Protein AF-A0A399YVA1-F1 (afdb_monomer_lite)

pLDDT: mean 94.0, std 5.39, range [55.28, 98.31]

Radius of gyration: 17.93 Å; chains: 1; bounding box: 44×29×50 Å

Secondary structure (DSSP, 8-state):
-B--GGG-TTT-GGGHHHHHHHHHHHHHHHHHHTEEEEEEEEETTTTEEEEEEEESSHHHHHHHHH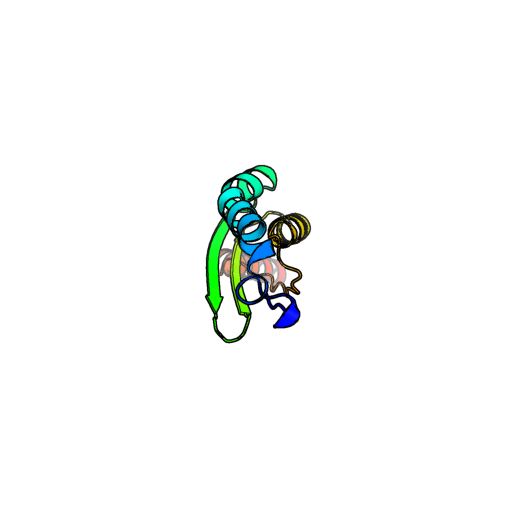TSSS--B--------HHHHHHHHHHHHHHHT-

Foldseek 3Di:
DAADPVQDCVVVVVCVVVQVVLVVCLVVLCVVLVKDWPDWADDPPRRDIDTDIDHPDPVSVVVSVVSRSTPDDDDDDDDDDVVVVVVVVVVVVVVVVD

Sequence (98 aa):
MTHAADDCPAYHTERMSEVVASLANLEKVGKELNVKAHALLWGAPDHVAFAVLEADDLGAIGRYLTSIAITQDFEVTPVQHVSEVIELSKALAARANK

Structure (mmCIF, N/CA/C/O backbone):
data_AF-A0A399YVA1-F1
#
_entry.id   AF-A0A399YVA1-F1
#
loop_
_atom_site.group_PDB
_atom_site.id
_atom_site.type_symbol
_atom_site.label_atom_id
_atom_site.label_alt_id
_atom_site.label_comp_id
_atom_site.label_asym_id
_atom_site.label_entity_id
_atom_site.label_seq_id
_atom_site.pdbx_PDB_ins_code
_atom_site.Cartn_x
_atom_site.Cartn_y
_atom_site.Cartn_z
_atom_site.occupancy
_atom_site.B_iso_or_equiv
_atom_site.auth_seq_id
_atom_site.auth_comp_id
_atom_site.auth_asym_id
_atom_site.auth_atom_id
_atom_site.pdbx_PDB_model_num
ATOM 1 N N . MET A 1 1 ? -1.195 -7.201 -2.805 1.00 95.25 1 MET A N 1
ATOM 2 C CA . MET A 1 1 ? -0.999 -6.630 -4.155 1.00 95.25 1 MET A CA 1
ATOM 3 C C . MET A 1 1 ? -0.271 -7.665 -4.990 1.00 95.25 1 MET A C 1
ATOM 5 O O . MET A 1 1 ? 0.649 -8.283 -4.467 1.00 95.25 1 MET A O 1
ATOM 9 N N . THR A 1 2 ? -0.674 -7.884 -6.233 1.00 96.38 2 THR A N 1
ATOM 10 C CA . THR A 1 2 ? -0.071 -8.872 -7.141 1.00 96.38 2 THR A CA 1
ATOM 11 C C . THR A 1 2 ? 0.006 -8.302 -8.548 1.00 96.38 2 THR A C 1
ATOM 13 O O . THR A 1 2 ? -0.882 -7.557 -8.947 1.00 96.38 2 THR A O 1
ATOM 16 N N . HIS A 1 3 ? 1.031 -8.663 -9.314 1.00 94.62 3 HIS A N 1
ATOM 17 C CA . HIS A 1 3 ? 1.108 -8.343 -10.744 1.00 94.62 3 HIS A CA 1
ATOM 18 C C . HIS A 1 3 ? 1.483 -9.589 -11.547 1.00 94.62 3 HIS A C 1
ATOM 20 O O . HIS A 1 3 ? 2.073 -10.523 -11.003 1.00 94.62 3 HIS A O 1
ATOM 26 N N . ALA A 1 4 ? 1.134 -9.617 -12.833 1.00 94.19 4 ALA A N 1
ATOM 27 C CA . ALA A 1 4 ? 1.567 -10.687 -13.723 1.00 94.19 4 ALA A CA 1
ATOM 28 C C . ALA A 1 4 ? 3.075 -10.586 -14.001 1.00 94.19 4 ALA A C 1
ATOM 30 O O . ALA A 1 4 ? 3.660 -9.503 -13.938 1.00 94.19 4 ALA A O 1
ATOM 31 N N . ALA A 1 5 ? 3.710 -11.703 -14.365 1.00 90.81 5 ALA A N 1
ATOM 32 C CA . ALA A 1 5 ? 5.120 -11.701 -14.758 1.00 90.81 5 ALA A CA 1
ATOM 33 C C . ALA A 1 5 ? 5.386 -10.755 -15.947 1.00 90.81 5 ALA A C 1
ATOM 35 O O . ALA A 1 5 ? 6.366 -10.014 -15.923 1.00 90.81 5 ALA A O 1
ATOM 36 N N . ASP A 1 6 ? 4.469 -10.708 -16.918 1.00 91.50 6 ASP A N 1
ATOM 37 C CA . ASP A 1 6 ? 4.528 -9.818 -18.090 1.00 91.50 6 ASP A CA 1
ATOM 38 C C . ASP A 1 6 ? 4.359 -8.327 -17.731 1.00 91.50 6 ASP A C 1
ATOM 40 O O . ASP A 1 6 ? 4.680 -7.447 -18.521 1.00 91.50 6 ASP A O 1
ATOM 44 N N . ASP A 1 7 ? 3.881 -8.011 -16.526 1.00 89.31 7 ASP A N 1
ATOM 45 C CA . ASP A 1 7 ? 3.817 -6.639 -16.015 1.00 89.31 7 ASP A CA 1
ATOM 46 C C . ASP A 1 7 ? 5.024 -6.296 -15.128 1.00 89.31 7 ASP A C 1
ATOM 48 O O . ASP A 1 7 ? 5.126 -5.184 -14.602 1.00 89.31 7 ASP A O 1
ATOM 52 N N . CYS A 1 8 ? 5.953 -7.239 -14.930 1.00 90.75 8 CYS A N 1
ATOM 53 C CA . CYS A 1 8 ? 7.053 -7.063 -13.999 1.00 90.75 8 CYS A CA 1
ATOM 54 C C . CYS A 1 8 ? 8.108 -6.097 -14.548 1.00 90.75 8 CYS A C 1
ATOM 56 O O . CYS A 1 8 ? 8.757 -6.391 -15.557 1.00 90.75 8 CYS A O 1
ATOM 58 N N . PRO A 1 9 ? 8.407 -4.990 -13.848 1.00 88.12 9 PRO A N 1
ATOM 59 C CA . PRO A 1 9 ? 9.424 -4.045 -14.304 1.00 88.12 9 PRO A CA 1
ATOM 60 C C . PRO A 1 9 ? 10.833 -4.643 -14.312 1.00 88.12 9 PRO A C 1
ATOM 62 O O . PRO A 1 9 ? 11.694 -4.166 -15.046 1.00 88.12 9 PRO A O 1
ATOM 65 N N . ALA A 1 10 ? 11.085 -5.703 -13.536 1.00 88.00 10 ALA A N 1
ATOM 66 C CA . ALA A 1 10 ? 12.358 -6.418 -13.580 1.00 88.00 10 ALA A CA 1
ATOM 67 C C . ALA A 1 10 ? 12.589 -7.132 -14.924 1.00 88.00 10 ALA A C 1
ATOM 69 O O . ALA A 1 10 ? 13.738 -7.328 -15.313 1.00 88.00 10 ALA A O 1
ATOM 70 N N . TYR A 1 11 ? 11.516 -7.499 -15.632 1.00 90.81 11 TYR A N 1
ATOM 71 C CA . TYR A 1 11 ? 11.573 -8.096 -16.971 1.00 90.81 11 TYR A CA 1
ATOM 72 C C . TYR A 1 11 ? 11.382 -7.047 -18.076 1.00 90.81 11 TYR A C 1
ATOM 74 O O . TYR A 1 11 ? 11.937 -7.194 -19.161 1.00 90.81 11 TYR A O 1
ATOM 82 N N . HIS A 1 12 ? 10.702 -5.945 -17.756 1.00 88.94 12 HIS A N 1
ATOM 83 C CA . HIS A 1 12 ? 10.481 -4.781 -18.616 1.00 88.94 12 HIS A CA 1
ATOM 84 C C . HIS A 1 12 ? 11.333 -3.589 -18.175 1.00 88.94 12 HIS A C 1
ATOM 86 O O . HIS A 1 12 ? 10.830 -2.571 -17.693 1.00 88.94 12 HIS A O 1
ATOM 92 N N . THR A 1 13 ? 12.655 -3.729 -18.299 1.00 89.19 13 THR A N 1
ATOM 93 C CA . THR A 1 13 ? 13.629 -2.746 -17.788 1.00 89.19 13 THR A CA 1
ATOM 94 C C . THR A 1 13 ? 13.454 -1.334 -18.356 1.00 89.19 13 THR A C 1
ATOM 96 O O . THR A 1 13 ? 13.796 -0.358 -17.690 1.00 89.19 13 THR A O 1
ATOM 99 N N . GLU A 1 14 ? 12.859 -1.200 -19.540 1.00 92.44 14 GLU A N 1
ATOM 100 C CA . GLU A 1 14 ? 12.472 0.070 -20.152 1.00 92.44 14 GLU A CA 1
ATOM 101 C C . GLU A 1 14 ? 11.452 0.859 -19.313 1.00 92.44 14 GLU A C 1
ATOM 103 O O . GLU A 1 14 ? 11.425 2.086 -19.382 1.00 92.44 14 GLU A O 1
ATOM 108 N N . ARG A 1 15 ? 10.665 0.172 -18.472 1.00 88.56 15 ARG A N 1
ATOM 109 C CA . ARG A 1 15 ? 9.683 0.754 -17.540 1.00 88.56 15 ARG A CA 1
ATOM 110 C C . ARG A 1 15 ? 10.253 0.995 -16.142 1.00 88.56 15 ARG A C 1
ATOM 112 O O . ARG A 1 15 ? 9.604 1.618 -15.305 1.00 88.56 15 ARG A O 1
ATOM 119 N N . MET A 1 16 ? 11.468 0.519 -15.861 1.00 91.06 16 MET A N 1
ATOM 120 C CA . MET A 1 16 ? 12.045 0.570 -14.514 1.00 91.06 16 MET A CA 1
ATOM 121 C C . MET A 1 16 ? 12.218 2.006 -14.009 1.00 91.06 16 MET A C 1
ATOM 123 O O . MET A 1 16 ? 11.991 2.273 -12.832 1.00 91.06 16 MET A O 1
ATOM 127 N N . SER A 1 17 ? 12.588 2.945 -14.885 1.00 93.00 17 SER A N 1
ATOM 128 C CA . SER A 1 17 ? 12.748 4.358 -14.516 1.00 93.00 17 SER A CA 1
ATOM 129 C C . SER A 1 17 ? 11.434 4.984 -14.042 1.00 93.00 17 SER A C 1
ATOM 131 O O . SER A 1 17 ? 11.424 5.708 -13.046 1.00 93.00 17 SER A O 1
ATOM 133 N N . GLU A 1 18 ? 10.326 4.660 -14.706 1.00 94.62 18 GLU A N 1
ATOM 134 C CA . GLU A 1 18 ? 8.980 5.100 -14.339 1.00 94.62 18 GLU A CA 1
ATOM 135 C C . GLU A 1 18 ? 8.550 4.501 -12.996 1.00 94.62 18 GLU A C 1
ATOM 137 O O . GLU A 1 18 ? 8.099 5.223 -12.104 1.00 94.62 18 GLU A O 1
ATOM 142 N N . VAL A 1 19 ? 8.768 3.196 -12.805 1.00 94.19 1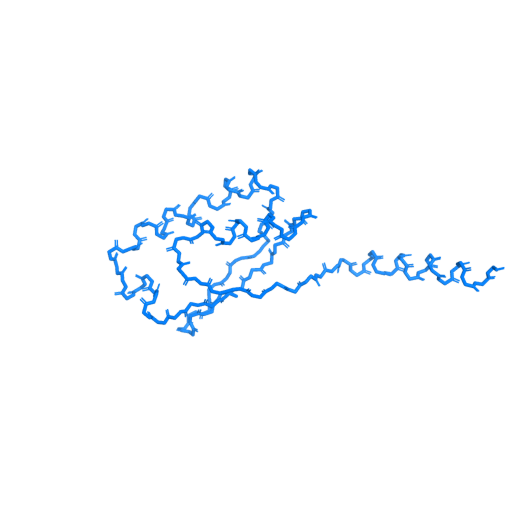9 VAL A N 1
ATOM 143 C CA . VAL A 1 19 ? 8.453 2.516 -11.543 1.00 94.19 19 VAL A CA 1
ATOM 144 C C . VAL A 1 19 ? 9.246 3.112 -10.389 1.00 94.19 19 VAL A C 1
ATOM 146 O O . VAL A 1 19 ? 8.649 3.502 -9.388 1.00 94.19 19 VAL A O 1
ATOM 149 N N . VAL A 1 20 ? 10.564 3.262 -10.530 1.00 95.06 20 VAL A N 1
ATOM 150 C CA . VAL A 1 20 ? 11.412 3.865 -9.491 1.00 95.06 20 VAL A CA 1
ATOM 151 C C . VAL A 1 20 ? 10.953 5.286 -9.163 1.00 95.06 20 VAL A C 1
ATOM 153 O O . VAL A 1 20 ? 10.853 5.631 -7.986 1.00 95.06 20 VAL A O 1
ATOM 156 N N . ALA A 1 21 ? 10.619 6.094 -10.173 1.00 97.00 21 ALA A N 1
ATOM 157 C CA . ALA A 1 21 ? 10.103 7.442 -9.958 1.00 97.00 21 ALA A CA 1
ATOM 158 C C . ALA A 1 21 ? 8.765 7.436 -9.198 1.00 97.00 21 ALA A C 1
ATOM 160 O O . ALA A 1 21 ? 8.595 8.216 -8.259 1.00 97.00 21 ALA A O 1
ATOM 161 N N . SER A 1 22 ? 7.842 6.533 -9.550 1.00 96.88 22 SER A N 1
ATOM 162 C CA . SER A 1 22 ? 6.558 6.397 -8.851 1.00 96.88 22 SER A CA 1
ATOM 163 C C . SER A 1 22 ? 6.743 6.003 -7.382 1.00 96.88 22 SER A C 1
ATOM 165 O O . SER A 1 22 ? 6.159 6.633 -6.502 1.00 96.88 22 SER A O 1
ATOM 167 N N . LEU A 1 23 ? 7.637 5.047 -7.100 1.00 95.44 23 LEU A N 1
ATOM 168 C CA . LEU A 1 23 ? 7.946 4.590 -5.744 1.00 95.44 23 LEU A CA 1
ATOM 169 C C . LEU A 1 23 ? 8.594 5.696 -4.905 1.00 95.44 23 LEU A C 1
ATOM 171 O O . LEU A 1 23 ? 8.206 5.905 -3.758 1.00 95.44 23 LEU A O 1
ATOM 175 N N . ALA A 1 24 ? 9.532 6.450 -5.486 1.00 96.88 24 ALA A N 1
ATOM 176 C CA . ALA A 1 24 ? 10.168 7.588 -4.821 1.00 96.88 24 ALA A CA 1
ATOM 177 C C . ALA A 1 24 ? 9.171 8.713 -4.486 1.00 96.88 24 ALA A C 1
ATOM 179 O O . ALA A 1 24 ? 9.390 9.479 -3.550 1.00 96.88 24 ALA A O 1
ATOM 180 N N . ASN A 1 25 ? 8.065 8.809 -5.229 1.00 97.38 25 ASN A N 1
ATOM 181 C CA . ASN A 1 25 ? 7.037 9.824 -5.025 1.00 97.38 25 ASN A CA 1
ATOM 182 C C . ASN A 1 25 ? 5.940 9.401 -4.026 1.00 97.38 25 ASN A C 1
ATOM 184 O O . ASN A 1 25 ? 5.122 10.237 -3.637 1.00 97.38 25 ASN A O 1
ATOM 188 N N . LEU A 1 26 ? 5.913 8.140 -3.578 1.00 97.25 26 LEU A N 1
ATOM 189 C CA . LEU A 1 26 ? 4.829 7.612 -2.742 1.00 97.25 26 LEU A CA 1
ATOM 190 C C . LEU A 1 26 ? 4.641 8.371 -1.425 1.00 97.25 26 LEU A C 1
ATOM 192 O O . LEU A 1 26 ? 3.508 8.540 -0.987 1.00 97.25 26 LEU A O 1
ATOM 196 N N . GLU A 1 27 ? 5.706 8.873 -0.794 1.00 97.50 27 GLU A N 1
ATOM 197 C CA . GLU A 1 27 ? 5.563 9.673 0.433 1.00 97.50 27 GLU A CA 1
ATOM 198 C C . GLU A 1 27 ? 4.781 10.969 0.169 1.00 97.50 27 GLU A C 1
ATOM 200 O O . GLU A 1 27 ? 3.912 11.358 0.951 1.00 97.50 27 GLU A O 1
ATOM 205 N N . LYS A 1 28 ? 5.063 11.633 -0.957 1.00 98.25 28 LYS A N 1
ATOM 206 C CA . LYS A 1 28 ? 4.365 12.853 -1.364 1.00 98.25 28 LYS A CA 1
ATOM 207 C C . LYS A 1 28 ? 2.901 12.557 -1.690 1.00 98.25 28 LYS A C 1
ATOM 209 O O . LYS A 1 28 ? 2.027 13.245 -1.174 1.00 98.25 28 LYS A O 1
ATOM 214 N N . VAL A 1 29 ? 2.642 11.515 -2.484 1.00 98.19 29 VAL A N 1
ATOM 215 C CA . VAL A 1 29 ? 1.274 11.082 -2.822 1.00 98.19 29 VAL A CA 1
ATOM 216 C C . VAL A 1 29 ? 0.490 10.728 -1.559 1.00 98.19 29 VAL A C 1
ATOM 218 O O . VAL A 1 29 ? -0.662 11.124 -1.417 1.00 98.19 29 VAL A O 1
ATOM 221 N N . GLY A 1 30 ? 1.126 10.040 -0.606 1.00 98.12 30 GLY A N 1
ATOM 222 C CA . GLY A 1 30 ? 0.532 9.730 0.691 1.00 98.12 30 GLY A CA 1
ATOM 223 C C . GLY A 1 30 ? 0.084 10.985 1.437 1.00 98.12 30 GLY A C 1
ATOM 224 O O . GLY A 1 30 ? -1.061 11.064 1.870 1.00 98.12 30 GLY A O 1
ATOM 225 N N . LYS A 1 31 ? 0.930 12.021 1.502 1.00 97.94 31 LYS A N 1
ATOM 226 C CA . LYS A 1 31 ? 0.563 13.310 2.121 1.00 97.94 31 LYS A CA 1
ATOM 227 C C . LYS A 1 31 ? -0.614 13.991 1.417 1.00 97.94 31 LYS A 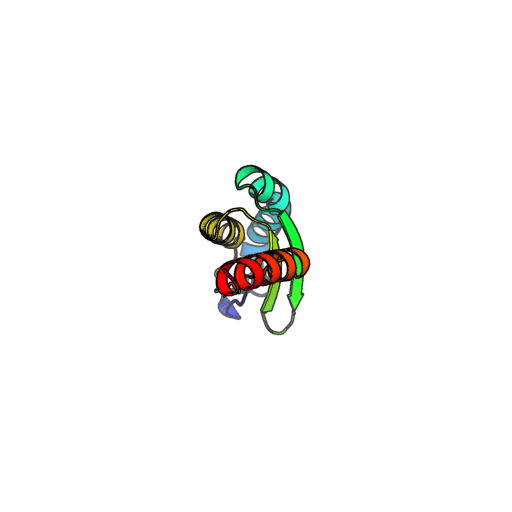C 1
ATOM 229 O O . LYS A 1 31 ? -1.489 14.518 2.092 1.00 97.94 31 LYS A O 1
ATOM 234 N N . GLU A 1 32 ? -0.644 13.981 0.086 1.00 97.94 32 GLU A N 1
ATOM 235 C CA . GLU A 1 32 ? -1.722 14.601 -0.701 1.00 97.94 32 GLU A CA 1
ATOM 236 C C . GLU A 1 32 ? -3.065 13.873 -0.546 1.00 97.94 32 GLU A C 1
ATOM 238 O O . GLU A 1 32 ? -4.117 14.508 -0.571 1.00 97.94 32 GLU A O 1
ATOM 243 N N . LEU A 1 33 ? -3.031 12.550 -0.368 1.00 97.88 33 LEU A N 1
ATOM 244 C CA . LEU A 1 33 ? -4.218 11.702 -0.233 1.00 97.88 33 LEU A CA 1
ATOM 245 C C . LEU A 1 33 ? -4.608 11.400 1.221 1.00 97.88 33 LEU A C 1
ATOM 247 O O . LEU A 1 33 ? -5.562 10.659 1.436 1.00 97.88 33 LEU A O 1
ATOM 251 N N . ASN A 1 34 ? -3.880 11.934 2.205 1.00 97.81 34 ASN A N 1
ATOM 252 C CA . ASN A 1 34 ? -3.988 11.551 3.616 1.00 97.81 34 ASN A CA 1
ATOM 253 C C . ASN A 1 34 ? -3.861 10.027 3.849 1.00 97.81 34 ASN A C 1
ATOM 255 O O . ASN A 1 34 ? -4.611 9.424 4.613 1.00 97.81 34 ASN A O 1
ATOM 259 N N . VAL A 1 35 ? -2.904 9.398 3.159 1.00 98.31 35 VAL A N 1
ATOM 260 C CA . VAL A 1 35 ? -2.549 7.981 3.301 1.00 98.31 35 VAL A CA 1
ATOM 261 C C . VAL A 1 35 ? -1.160 7.865 3.917 1.00 98.31 35 VAL A C 1
ATOM 263 O O . VAL A 1 35 ? -0.176 8.386 3.387 1.00 98.31 35 VAL A O 1
ATOM 266 N N . LYS A 1 36 ? -1.055 7.115 5.010 1.00 97.88 36 LYS A N 1
ATOM 267 C CA . LYS A 1 36 ? 0.214 6.760 5.643 1.00 97.88 36 LYS A CA 1
ATOM 268 C C . LYS A 1 36 ? 0.535 5.295 5.378 1.00 97.88 36 LYS A C 1
ATOM 270 O O . LYS A 1 36 ? -0.196 4.403 5.801 1.00 97.88 36 LYS A O 1
ATOM 275 N N . ALA A 1 37 ? 1.667 5.040 4.728 1.00 97.25 37 ALA A N 1
ATOM 276 C CA . ALA A 1 37 ? 2.219 3.696 4.624 1.00 97.25 37 ALA A CA 1
ATOM 277 C C . ALA A 1 37 ? 3.074 3.384 5.858 1.00 97.25 37 ALA A C 1
ATOM 279 O O . ALA A 1 37 ? 4.100 4.021 6.090 1.00 97.25 37 ALA A O 1
ATOM 280 N N . HIS A 1 38 ? 2.653 2.400 6.649 1.00 96.75 38 HIS A N 1
ATOM 281 C CA . HIS A 1 38 ? 3.431 1.874 7.776 1.00 96.75 38 HIS A CA 1
ATOM 282 C C . HIS A 1 38 ? 4.440 0.825 7.322 1.00 96.75 38 HIS A C 1
ATOM 284 O O . HIS A 1 38 ? 5.533 0.726 7.872 1.00 96.75 38 HIS A O 1
ATOM 290 N N . ALA A 1 39 ? 4.070 0.047 6.307 1.00 96.38 39 ALA A N 1
ATOM 291 C CA . ALA A 1 39 ? 4.939 -0.920 5.662 1.00 96.38 39 ALA A CA 1
ATOM 292 C C . ALA A 1 39 ? 4.558 -1.050 4.189 1.00 96.38 39 ALA A C 1
ATOM 294 O O . ALA A 1 39 ? 3.375 -1.020 3.848 1.00 96.38 39 ALA A O 1
ATOM 295 N N . LEU A 1 40 ? 5.566 -1.237 3.343 1.00 95.75 40 LEU A N 1
ATOM 296 C CA . LEU A 1 40 ? 5.412 -1.617 1.947 1.00 95.75 40 LEU A CA 1
ATOM 297 C C . LEU A 1 40 ? 6.557 -2.572 1.597 1.00 95.75 40 LEU A C 1
ATOM 299 O O . LEU A 1 40 ? 7.726 -2.195 1.655 1.00 95.75 40 LEU A O 1
ATOM 303 N N . LEU A 1 41 ? 6.223 -3.829 1.324 1.00 95.38 41 LEU A N 1
ATOM 304 C CA . LEU A 1 41 ? 7.167 -4.941 1.246 1.00 95.38 41 LEU A CA 1
ATOM 305 C C . LEU A 1 41 ? 6.973 -5.697 -0.069 1.00 95.38 41 LEU A C 1
ATOM 307 O O . LEU A 1 41 ? 5.842 -6.011 -0.434 1.00 95.38 41 LEU A O 1
ATOM 311 N N . TRP A 1 42 ? 8.073 -6.039 -0.742 1.00 91.62 42 TRP A N 1
ATOM 312 C CA . TRP A 1 42 ? 8.066 -6.869 -1.951 1.00 91.62 42 TRP A CA 1
ATOM 313 C C . TRP A 1 42 ? 8.399 -8.322 -1.618 1.00 91.62 42 TRP A C 1
ATOM 315 O O . TRP A 1 42 ? 9.429 -8.608 -1.010 1.00 91.62 42 TRP A O 1
ATOM 325 N N . GLY A 1 43 ? 7.542 -9.235 -2.062 1.00 92.06 43 GLY A N 1
ATOM 326 C CA . GLY A 1 43 ? 7.730 -10.681 -2.021 1.00 92.06 43 GLY A CA 1
ATOM 327 C C . GLY A 1 43 ? 8.158 -11.214 -3.385 1.00 92.06 43 GLY A C 1
ATOM 328 O O . GLY A 1 43 ? 7.378 -11.866 -4.072 1.00 92.06 43 GLY A O 1
ATOM 329 N N . ALA A 1 44 ? 9.390 -10.911 -3.798 1.00 88.94 44 ALA A N 1
ATOM 330 C CA . ALA A 1 44 ? 10.002 -11.565 -4.955 1.00 88.94 44 ALA A CA 1
ATOM 331 C C . ALA A 1 44 ? 10.469 -12.990 -4.577 1.00 88.94 44 ALA A C 1
ATOM 333 O O . ALA A 1 44 ? 10.904 -13.186 -3.439 1.00 88.94 44 ALA A O 1
ATOM 334 N N . PRO A 1 45 ? 10.432 -13.975 -5.497 1.00 90.88 45 PRO A N 1
ATOM 335 C CA . PRO A 1 45 ? 10.114 -13.863 -6.925 1.00 90.88 45 PRO A CA 1
ATOM 336 C C . PRO A 1 45 ? 8.616 -13.949 -7.268 1.00 90.88 45 PRO A C 1
ATOM 338 O O . PRO A 1 45 ? 8.268 -13.800 -8.430 1.00 90.88 45 PRO A O 1
ATOM 341 N N . ASP A 1 46 ? 7.726 -14.141 -6.293 1.00 94.19 46 ASP A N 1
ATOM 342 C CA . ASP A 1 46 ? 6.316 -14.505 -6.525 1.00 94.19 46 ASP A CA 1
ATOM 343 C C . ASP A 1 46 ? 5.417 -13.358 -7.040 1.00 94.19 46 ASP A C 1
ATOM 345 O O . ASP A 1 46 ? 4.199 -13.504 -7.109 1.00 94.19 46 ASP A O 1
ATOM 349 N N . HIS A 1 47 ? 5.988 -12.205 -7.404 1.00 93.69 47 HIS A N 1
ATOM 350 C CA . HIS A 1 47 ? 5.264 -11.018 -7.888 1.00 93.69 47 HIS A CA 1
ATOM 351 C C . HIS A 1 47 ? 4.184 -10.483 -6.923 1.00 93.69 47 HIS A C 1
ATOM 353 O O . HIS A 1 47 ? 3.245 -9.791 -7.332 1.00 93.69 47 HIS A O 1
ATOM 359 N N . VAL A 1 48 ? 4.349 -10.740 -5.622 1.00 95.75 48 VAL A N 1
ATOM 360 C CA . VAL A 1 48 ? 3.459 -10.260 -4.556 1.00 95.75 48 VAL A CA 1
ATOM 361 C C . VAL A 1 48 ? 4.077 -9.057 -3.844 1.00 95.75 48 VAL A C 1
ATOM 363 O O . VAL A 1 48 ? 5.288 -8.986 -3.646 1.00 95.75 48 VAL A O 1
ATOM 366 N N . ALA A 1 49 ? 3.242 -8.119 -3.408 1.00 95.44 49 ALA A N 1
ATOM 367 C CA . ALA A 1 49 ? 3.606 -7.076 -2.461 1.00 95.44 49 ALA A CA 1
ATOM 368 C C . ALA A 1 49 ? 2.566 -6.952 -1.338 1.00 95.44 49 ALA A C 1
ATOM 370 O O . ALA A 1 49 ? 1.364 -7.188 -1.528 1.00 95.44 49 ALA A O 1
ATOM 371 N N . PHE A 1 50 ? 3.046 -6.557 -0.162 1.00 97.06 50 PHE A N 1
ATOM 372 C CA . PHE A 1 50 ? 2.259 -6.369 1.051 1.00 97.06 50 PHE A CA 1
ATOM 373 C C . PHE A 1 50 ? 2.358 -4.920 1.502 1.00 97.06 50 PHE A C 1
ATOM 375 O O . PHE A 1 50 ? 3.448 -4.351 1.526 1.00 97.06 50 PHE A O 1
ATOM 382 N N . ALA A 1 51 ? 1.228 -4.341 1.895 1.00 97.12 51 ALA A N 1
ATOM 383 C CA . ALA A 1 51 ? 1.168 -2.983 2.402 1.00 97.12 51 ALA A CA 1
ATOM 384 C C . ALA A 1 51 ? 0.335 -2.934 3.682 1.00 97.12 51 ALA A C 1
ATOM 386 O O . ALA A 1 51 ? -0.719 -3.564 3.765 1.00 97.12 51 ALA A O 1
ATOM 387 N N . VAL A 1 52 ? 0.800 -2.161 4.661 1.00 97.38 52 VAL A N 1
ATOM 388 C CA . VAL A 1 52 ? -0.005 -1.743 5.812 1.00 97.38 52 VAL A CA 1
ATOM 389 C C . VAL A 1 52 ? -0.218 -0.248 5.667 1.00 97.38 52 VAL A C 1
ATOM 391 O O . VAL A 1 52 ? 0.731 0.528 5.790 1.00 97.38 52 VAL A O 1
ATOM 394 N N . LEU A 1 53 ? -1.453 0.135 5.360 1.00 97.19 53 LEU A N 1
ATOM 395 C CA . LEU A 1 53 ? -1.836 1.508 5.056 1.00 97.19 53 LEU A CA 1
ATOM 396 C C . LEU A 1 53 ? -2.872 1.993 6.068 1.00 97.19 53 LEU A C 1
ATOM 398 O O . LEU A 1 53 ? -3.769 1.248 6.453 1.00 97.19 53 LEU A O 1
ATOM 402 N N . GLU A 1 54 ? -2.746 3.250 6.466 1.00 96.62 54 GLU A N 1
ATOM 403 C CA . GLU A 1 54 ? -3.717 3.980 7.276 1.00 96.62 54 GLU A CA 1
ATOM 404 C C . GLU A 1 54 ? -4.255 5.142 6.440 1.00 96.62 54 GLU A C 1
ATOM 406 O O . GLU A 1 54 ? -3.474 5.881 5.836 1.00 96.62 54 GLU A O 1
ATOM 411 N N . ALA A 1 55 ? -5.579 5.259 6.360 1.00 95.81 55 ALA A N 1
ATOM 412 C CA . ALA A 1 55 ? -6.283 6.281 5.596 1.00 95.81 55 ALA A CA 1
ATOM 413 C C . ALA A 1 55 ? -7.713 6.443 6.129 1.00 95.81 55 ALA A C 1
ATOM 415 O O . ALA A 1 55 ? -8.259 5.509 6.721 1.00 95.81 55 ALA A O 1
ATOM 416 N N . ASP A 1 56 ? -8.334 7.591 5.855 1.00 91.31 56 ASP A N 1
ATOM 417 C CA . ASP A 1 56 ? -9.717 7.869 6.269 1.00 91.31 56 ASP A CA 1
ATOM 418 C C . ASP A 1 56 ? -10.755 7.078 5.453 1.00 91.31 56 ASP A C 1
ATOM 420 O O . ASP A 1 56 ? -11.843 6.774 5.946 1.00 91.31 56 ASP A O 1
ATOM 424 N N . ASP A 1 57 ? -10.436 6.738 4.199 1.00 92.44 57 ASP A N 1
ATOM 425 C CA . ASP A 1 57 ? -11.334 6.011 3.306 1.00 92.44 57 ASP A CA 1
ATOM 426 C C . ASP A 1 57 ? -10.606 5.081 2.317 1.00 92.44 57 ASP A C 1
ATOM 428 O O . ASP A 1 57 ? -9.423 5.233 2.000 1.00 92.44 57 ASP A O 1
ATOM 432 N N . LEU A 1 58 ? -11.345 4.091 1.803 1.00 93.94 58 LEU A N 1
ATOM 433 C CA . LEU A 1 58 ? -10.834 3.095 0.853 1.00 93.94 58 LEU A CA 1
ATOM 434 C C . LEU A 1 58 ? -10.475 3.692 -0.517 1.00 93.94 58 LEU A C 1
ATOM 436 O O . LEU A 1 58 ? -9.637 3.139 -1.232 1.00 93.94 58 LEU A O 1
ATOM 440 N N . GLY A 1 59 ? -11.098 4.805 -0.907 1.00 95.75 59 GLY A N 1
ATOM 441 C CA . GLY A 1 59 ? -10.827 5.473 -2.176 1.00 95.75 59 GLY A CA 1
ATOM 442 C C . GLY A 1 59 ? -9.435 6.099 -2.205 1.00 95.75 59 GLY A C 1
ATOM 443 O O . GLY A 1 59 ? -8.742 5.998 -3.221 1.00 95.75 59 GLY A O 1
ATOM 444 N N . ALA A 1 60 ? -8.998 6.687 -1.091 1.00 97.00 60 ALA A N 1
ATOM 445 C CA . ALA A 1 60 ? -7.640 7.190 -0.916 1.00 97.00 60 ALA A CA 1
ATOM 446 C C . ALA A 1 60 ? -6.599 6.066 -1.059 1.00 97.00 60 ALA A C 1
ATOM 448 O O . ALA A 1 60 ? -5.623 6.229 -1.794 1.00 97.00 60 ALA A O 1
ATOM 449 N N . ILE A 1 61 ? -6.854 4.896 -0.455 1.00 96.88 61 ILE A N 1
ATOM 450 C CA . ILE A 1 61 ? -6.006 3.699 -0.603 1.00 96.88 61 ILE A CA 1
ATOM 451 C C . ILE A 1 61 ? -5.922 3.265 -2.068 1.00 96.88 61 ILE A C 1
ATOM 453 O O . ILE A 1 61 ? -4.823 3.055 -2.580 1.00 96.88 61 ILE A O 1
ATOM 457 N N . GLY A 1 62 ? -7.062 3.172 -2.759 1.00 96.31 62 GLY A N 1
ATOM 458 C CA . GLY A 1 62 ? -7.091 2.801 -4.173 1.00 96.31 62 GLY A CA 1
ATOM 459 C C . GLY A 1 62 ? -6.238 3.739 -5.027 1.00 96.31 62 GLY A C 1
ATOM 460 O O . GLY A 1 62 ? -5.355 3.279 -5.743 1.00 96.31 62 GLY A O 1
ATOM 461 N N . ARG A 1 63 ? -6.427 5.059 -4.886 1.00 97.00 63 ARG A N 1
ATOM 462 C CA . ARG A 1 63 ? -5.644 6.073 -5.618 1.00 97.00 63 ARG A CA 1
ATOM 463 C C . ARG A 1 63 ? -4.151 5.982 -5.315 1.00 97.00 63 ARG A C 1
ATOM 465 O O . ARG A 1 63 ? -3.344 6.037 -6.241 1.00 97.00 63 ARG A O 1
ATOM 472 N N . TYR A 1 64 ? -3.794 5.806 -4.043 1.00 97.94 64 TYR A N 1
ATOM 473 C CA . TYR A 1 64 ? -2.411 5.641 -3.608 1.00 97.94 64 TYR A CA 1
ATOM 474 C C . TYR A 1 64 ? -1.753 4.430 -4.278 1.00 97.94 64 TYR A C 1
ATOM 476 O O . TYR A 1 64 ? -0.699 4.568 -4.896 1.00 97.94 64 TYR A O 1
ATOM 484 N N . LEU A 1 65 ? -2.397 3.260 -4.236 1.00 96.81 65 LEU A N 1
ATOM 485 C CA . LEU A 1 65 ? -1.863 2.034 -4.834 1.00 96.81 65 LEU A CA 1
ATOM 486 C C . LEU A 1 65 ? -1.780 2.119 -6.363 1.00 96.81 65 LEU A C 1
ATOM 488 O O . LEU A 1 65 ? -0.784 1.696 -6.944 1.00 96.81 65 LEU A O 1
ATOM 492 N N . THR A 1 66 ? -2.768 2.740 -7.015 1.00 96.38 66 THR A N 1
ATOM 493 C CA . THR A 1 66 ? -2.756 2.956 -8.474 1.00 96.38 66 THR A CA 1
ATOM 494 C C . THR A 1 66 ? -1.754 4.016 -8.938 1.00 96.38 66 THR A C 1
ATOM 496 O O . THR A 1 66 ? -1.534 4.152 -10.136 1.00 96.38 66 THR A O 1
ATOM 499 N N . SER A 1 67 ? -1.142 4.776 -8.021 1.00 96.94 67 SER A N 1
ATOM 500 C CA . SER A 1 67 ? -0.077 5.730 -8.370 1.00 96.94 67 SER A CA 1
ATOM 501 C C . SER A 1 67 ? 1.267 5.052 -8.656 1.00 96.94 67 SER A C 1
ATOM 503 O O . SER A 1 67 ? 2.153 5.668 -9.247 1.00 96.94 67 SER A O 1
ATOM 505 N N . ILE A 1 68 ? 1.421 3.787 -8.251 1.00 96.38 68 ILE A N 1
ATOM 506 C CA . ILE A 1 68 ? 2.586 2.964 -8.568 1.00 96.38 68 ILE A CA 1
ATOM 507 C C . ILE A 1 68 ? 2.479 2.556 -10.036 1.00 96.38 68 ILE A C 1
ATOM 509 O O . ILE A 1 68 ? 1.473 1.975 -10.438 1.00 96.38 68 ILE A O 1
ATOM 513 N N . ALA A 1 69 ? 3.524 2.810 -10.823 1.00 95.50 69 ALA A N 1
ATOM 514 C CA . ALA A 1 69 ? 3.534 2.589 -12.272 1.00 95.50 69 ALA A CA 1
ATOM 515 C C . ALA A 1 69 ? 3.676 1.104 -12.680 1.00 95.50 69 ALA A C 1
ATOM 517 O O . ALA A 1 69 ? 4.443 0.747 -13.573 1.00 95.50 69 ALA A O 1
ATOM 518 N N . ILE A 1 70 ? 2.945 0.219 -12.004 1.00 94.06 70 ILE A N 1
ATOM 519 C CA . ILE A 1 70 ? 2.864 -1.216 -12.271 1.00 94.06 70 ILE A CA 1
ATOM 520 C C . ILE A 1 70 ? 1.383 -1.559 -12.418 1.00 94.06 70 ILE A C 1
ATOM 522 O O . ILE A 1 70 ? 0.582 -1.232 -11.540 1.00 94.06 70 ILE A O 1
ATOM 526 N N . THR A 1 71 ? 1.026 -2.239 -13.507 1.00 93.06 71 THR A N 1
ATOM 527 C CA . THR A 1 71 ? -0.299 -2.848 -13.651 1.00 93.06 71 THR A CA 1
ATOM 528 C C . THR A 1 71 ? -0.413 -3.951 -12.606 1.00 93.06 71 THR A C 1
ATOM 530 O O . THR A 1 71 ? 0.340 -4.921 -12.644 1.00 93.06 71 THR A O 1
ATOM 533 N N . GLN A 1 72 ? -1.293 -3.780 -11.626 1.00 93.62 72 GLN A N 1
ATOM 534 C CA . GLN A 1 72 ? -1.395 -4.697 -10.499 1.00 93.62 72 GLN A CA 1
ATOM 535 C C . GLN A 1 72 ? -2.818 -4.763 -9.964 1.00 93.62 72 GLN A C 1
ATOM 537 O O . GLN A 1 72 ? -3.546 -3.769 -9.974 1.00 93.62 72 GLN A O 1
ATOM 542 N N . ASP A 1 73 ? -3.153 -5.920 -9.415 1.00 95.75 73 ASP A N 1
ATOM 543 C CA . ASP A 1 73 ? -4.359 -6.140 -8.640 1.00 95.75 73 ASP A CA 1
ATOM 544 C C . ASP A 1 73 ? -4.063 -5.980 -7.147 1.00 95.75 73 ASP A C 1
ATOM 546 O O . ASP A 1 73 ? -2.960 -6.249 -6.648 1.00 95.75 73 ASP A O 1
ATOM 550 N N . PHE A 1 74 ? -5.070 -5.561 -6.390 1.00 95.88 74 PHE A N 1
ATOM 551 C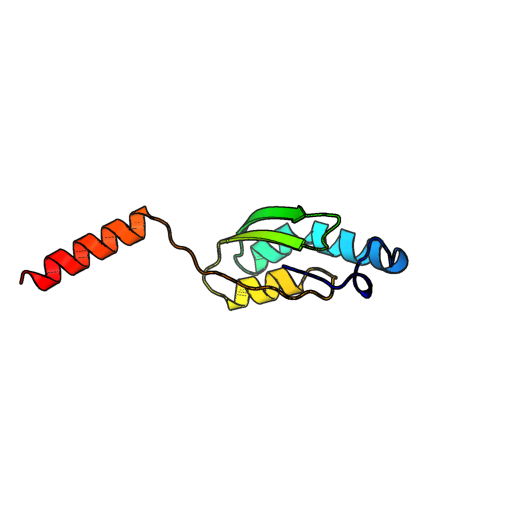 CA . PHE A 1 74 ? -4.981 -5.513 -4.941 1.00 95.88 74 PHE A CA 1
ATOM 552 C C . PHE A 1 74 ? -6.305 -5.867 -4.279 1.00 95.88 74 PHE A C 1
ATOM 554 O O . PHE A 1 74 ? -7.379 -5.436 -4.688 1.00 95.88 74 PHE A O 1
ATOM 561 N N . GLU A 1 75 ? -6.188 -6.628 -3.199 1.00 96.06 75 GLU A N 1
ATOM 562 C CA . GLU A 1 75 ? -7.253 -6.872 -2.242 1.00 96.06 75 GLU A CA 1
ATOM 563 C C . GLU A 1 75 ? -6.973 -6.027 -0.999 1.00 96.06 75 GLU A C 1
ATOM 565 O O . GLU A 1 75 ? -5.827 -5.935 -0.545 1.00 96.06 75 GLU A O 1
ATOM 570 N N . VAL A 1 76 ? -8.015 -5.391 -0.469 1.00 95.50 76 VAL A N 1
ATOM 571 C CA . VAL A 1 76 ? -7.931 -4.589 0.750 1.00 95.50 76 VAL A CA 1
ATOM 572 C C . VAL A 1 76 ? -8.765 -5.264 1.822 1.00 95.50 76 VAL A C 1
ATOM 574 O O . VAL A 1 76 ? -9.977 -5.398 1.674 1.00 95.50 76 VAL A O 1
ATOM 577 N N . THR A 1 77 ? -8.114 -5.623 2.924 1.00 95.56 77 THR A N 1
ATOM 578 C CA . THR A 1 77 ? -8.774 -6.116 4.133 1.00 95.56 77 THR A CA 1
ATOM 579 C C . THR A 1 77 ? -8.816 -4.985 5.155 1.00 95.56 77 THR A C 1
ATOM 581 O O . THR A 1 77 ? -7.769 -4.645 5.711 1.00 95.56 77 THR A O 1
ATOM 584 N N . PRO A 1 78 ? -9.988 -4.381 5.424 1.00 92.44 78 PRO A N 1
ATOM 585 C CA . PRO A 1 78 ? -10.112 -3.384 6.475 1.00 92.44 78 PRO A CA 1
ATOM 586 C C . PRO A 1 78 ? -9.800 -4.016 7.830 1.00 92.44 78 PRO A C 1
ATOM 588 O O . PRO A 1 78 ? -10.349 -5.059 8.186 1.00 92.44 78 PRO A O 1
ATOM 591 N N . VAL A 1 79 ? -8.931 -3.367 8.594 1.00 91.19 79 VAL A N 1
ATOM 592 C CA . VAL A 1 79 ? -8.582 -3.770 9.957 1.00 91.19 79 VAL A CA 1
ATOM 593 C C . VAL A 1 79 ? -8.761 -2.582 10.891 1.00 91.19 79 VAL A C 1
ATOM 595 O O . VAL A 1 79 ? -8.704 -1.432 10.466 1.00 91.19 79 VAL A O 1
ATOM 598 N N . GLN A 1 80 ? -9.009 -2.864 12.166 1.00 87.31 80 GLN A N 1
ATOM 599 C CA . GLN A 1 80 ? -9.237 -1.851 13.194 1.00 87.31 80 GLN A CA 1
ATOM 600 C C . GLN A 1 80 ? -8.262 -2.051 14.348 1.00 87.31 80 GLN A C 1
ATOM 602 O O . GLN A 1 80 ? -7.812 -3.171 14.613 1.00 87.31 80 GLN A O 1
ATOM 607 N N . HIS A 1 81 ? -7.972 -0.975 15.077 1.00 90.25 81 HIS A N 1
ATOM 608 C CA . HIS A 1 81 ? -7.233 -1.092 16.324 1.00 90.25 81 HIS A CA 1
ATOM 609 C C . HIS A 1 81 ? -8.042 -1.912 17.331 1.00 90.25 81 HIS A C 1
ATOM 611 O O . HIS A 1 81 ? -9.190 -1.599 17.642 1.00 90.25 81 HIS A O 1
ATOM 617 N N . VAL A 1 82 ? -7.420 -2.950 17.893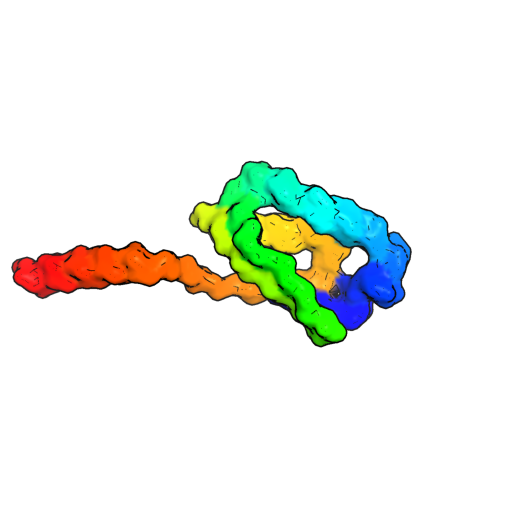 1.00 95.00 82 VAL A N 1
ATOM 618 C CA . VAL A 1 82 ? -8.070 -3.844 18.868 1.00 95.00 82 VAL A CA 1
ATOM 619 C C . VAL A 1 82 ? -8.626 -3.067 20.066 1.00 95.00 82 VAL A C 1
ATOM 621 O O . VAL A 1 82 ? -9.686 -3.409 20.584 1.00 95.00 82 VAL A O 1
ATOM 624 N N . SER A 1 83 ? -7.957 -1.988 20.483 1.00 95.56 83 SER A N 1
ATOM 625 C CA . SER A 1 83 ? -8.444 -1.096 21.539 1.00 95.56 83 SER A CA 1
ATOM 626 C C . SER A 1 83 ? -9.806 -0.481 21.212 1.00 95.56 83 SER A C 1
ATOM 628 O O . SER A 1 83 ? -10.678 -0.455 22.073 1.00 95.56 83 SER A O 1
ATOM 630 N N . GLU A 1 84 ? -10.026 -0.042 19.974 1.00 93.81 84 GLU A N 1
ATOM 631 C CA . GLU A 1 84 ? -11.301 0.546 19.547 1.00 93.81 84 GLU A CA 1
ATOM 632 C C . GLU A 1 84 ? -12.408 -0.506 19.485 1.00 93.81 84 GLU A C 1
ATOM 634 O O . GLU A 1 84 ? -13.528 -0.257 19.932 1.00 93.81 84 GLU A O 1
ATOM 639 N N . VAL A 1 85 ? -12.079 -1.714 19.015 1.00 95.06 85 VAL A N 1
ATOM 640 C CA . VAL A 1 85 ? -13.004 -2.858 19.018 1.00 95.06 85 VAL A CA 1
ATOM 641 C C . VAL A 1 85 ? -13.450 -3.189 20.445 1.00 95.06 85 VAL A C 1
ATOM 643 O O . VAL A 1 85 ? -14.636 -3.432 20.685 1.00 95.06 85 VAL A O 1
ATOM 646 N N . ILE A 1 86 ? -12.525 -3.165 21.410 1.00 96.94 86 ILE A N 1
ATOM 647 C CA . ILE A 1 86 ? -12.829 -3.394 22.828 1.00 96.94 86 ILE A CA 1
ATOM 648 C C . ILE A 1 86 ? -13.760 -2.305 23.370 1.00 96.94 86 ILE A C 1
ATOM 650 O O . ILE A 1 86 ? -14.765 -2.630 24.006 1.00 96.94 86 ILE A O 1
ATOM 654 N N . GLU A 1 87 ? -13.461 -1.030 23.122 1.00 96.81 87 GLU A N 1
ATOM 655 C CA . GLU A 1 87 ? -14.285 0.079 23.615 1.00 96.81 87 GLU A CA 1
ATOM 656 C C . GLU A 1 87 ? -15.692 0.070 23.003 1.00 96.81 87 GLU A C 1
ATOM 658 O O . GLU A 1 87 ? -16.683 0.203 23.728 1.00 96.81 87 GLU A O 1
ATOM 663 N N . LEU A 1 88 ? -15.809 -0.202 21.700 1.00 95.12 88 LEU A N 1
ATOM 664 C CA . LEU A 1 88 ? -17.100 -0.396 21.041 1.00 95.12 88 LEU A CA 1
ATOM 665 C C . LEU A 1 88 ? -17.875 -1.563 21.667 1.00 95.12 88 LEU A C 1
ATOM 667 O O . LEU A 1 88 ? -19.056 -1.422 21.990 1.00 95.12 88 LEU A O 1
ATOM 671 N N . SER A 1 89 ? -17.210 -2.698 21.884 1.00 95.81 89 SER A N 1
ATOM 672 C CA . SER A 1 89 ? -17.831 -3.888 22.475 1.00 95.81 89 SER A CA 1
ATOM 673 C C . SER A 1 89 ? -18.368 -3.609 23.883 1.00 95.81 89 SER A C 1
ATOM 675 O O . SER A 1 89 ? -19.504 -3.972 24.193 1.00 95.81 89 SER A O 1
ATOM 677 N N . LYS A 1 90 ? -17.601 -2.895 24.722 1.00 96.75 90 LYS A N 1
ATOM 678 C CA . LYS A 1 90 ? -18.050 -2.448 26.054 1.00 96.75 90 LYS A CA 1
ATOM 679 C C . LYS A 1 90 ? -19.264 -1.523 25.960 1.00 96.75 90 LYS A C 1
ATOM 681 O O . LYS A 1 90 ? -20.229 -1.704 26.704 1.00 96.75 90 LYS A O 1
ATOM 686 N N . ALA A 1 91 ? -19.239 -0.552 25.047 1.00 96.12 91 ALA A N 1
ATOM 687 C CA . ALA A 1 91 ? -20.335 0.395 24.860 1.00 96.12 91 ALA A CA 1
ATOM 688 C C . ALA A 1 91 ? -21.633 -0.301 24.414 1.00 96.12 91 ALA A C 1
ATOM 690 O O . ALA A 1 91 ? -22.712 0.033 24.907 1.00 96.12 91 ALA A O 1
ATOM 691 N N . LEU A 1 92 ? -21.540 -1.289 23.519 1.00 95.94 92 LEU A N 1
ATOM 692 C CA . LEU A 1 92 ? -22.684 -2.089 23.074 1.00 95.94 92 LEU A CA 1
ATOM 693 C C . LEU A 1 92 ? -23.241 -2.966 24.202 1.00 95.94 92 LEU A C 1
ATOM 695 O O . LEU A 1 92 ? -24.451 -2.969 24.422 1.00 95.94 92 LEU A O 1
ATOM 699 N N . ALA A 1 93 ? -22.376 -3.636 24.968 1.00 95.62 93 ALA A N 1
ATOM 700 C CA . ALA A 1 93 ? -22.797 -4.437 26.118 1.00 95.62 93 ALA A CA 1
ATOM 701 C C . ALA A 1 93 ? -23.529 -3.591 27.177 1.00 95.62 93 ALA A C 1
ATOM 703 O O . ALA A 1 93 ? -24.557 -4.004 27.709 1.00 95.62 93 ALA A O 1
ATOM 704 N N . ALA A 1 94 ? -23.050 -2.373 27.447 1.00 94.81 94 ALA A N 1
ATOM 705 C CA . ALA A 1 94 ? -23.705 -1.448 28.371 1.00 94.81 94 ALA A CA 1
ATOM 706 C C . ALA A 1 94 ? -25.081 -0.963 27.877 1.00 94.81 94 ALA A C 1
ATOM 708 O O . ALA A 1 94 ? -25.944 -0.648 28.696 1.00 94.81 94 ALA A O 1
ATOM 709 N N . ARG A 1 95 ? -25.297 -0.890 26.556 1.00 91.25 95 ARG A N 1
ATOM 710 C CA . ARG A 1 95 ? -26.597 -0.542 25.955 1.00 91.25 95 ARG A CA 1
ATOM 711 C C . ARG A 1 95 ? -27.586 -1.704 25.977 1.00 91.25 95 ARG A C 1
ATOM 713 O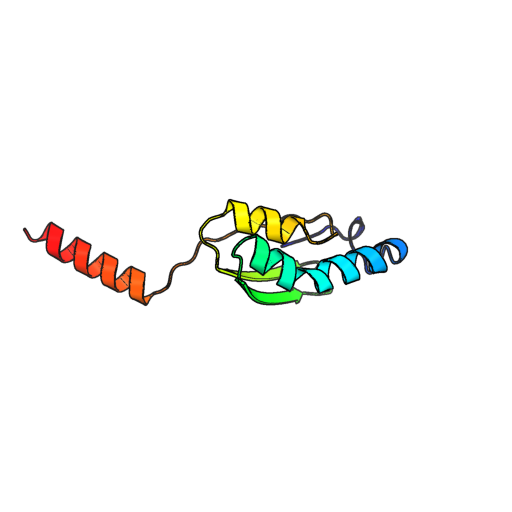 O . ARG A 1 95 ? -28.767 -1.451 26.138 1.00 91.25 95 ARG A O 1
ATOM 720 N N . ALA A 1 96 ? -27.114 -2.941 25.830 1.00 85.81 96 ALA A N 1
ATOM 721 C CA . ALA A 1 96 ? -27.964 -4.134 25.829 1.00 85.81 96 ALA A CA 1
ATOM 722 C C . ALA A 1 96 ? -28.513 -4.505 27.221 1.00 85.81 96 ALA A C 1
ATOM 724 O O . ALA A 1 96 ? -29.508 -5.213 27.317 1.00 85.81 96 ALA A O 1
ATOM 725 N N . ASN A 1 97 ? -27.866 -4.028 28.290 1.00 72.06 97 ASN A N 1
ATOM 726 C CA . ASN A 1 97 ? -28.267 -4.261 29.683 1.00 72.06 97 ASN A CA 1
ATOM 727 C C . ASN A 1 97 ? -29.137 -3.129 30.275 1.00 72.06 97 ASN A C 1
ATOM 729 O O . ASN A 1 97 ? -29.311 -3.070 31.493 1.00 72.06 97 ASN A O 1
ATOM 733 N N . LYS A 1 98 ? -29.629 -2.207 29.439 1.00 55.28 98 LYS A N 1
ATOM 734 C CA . LYS A 1 98 ? -30.599 -1.163 29.796 1.00 55.28 98 LYS A CA 1
ATOM 735 C C . LYS A 1 98 ? -31.934 -1.457 29.134 1.00 55.28 98 LYS A C 1
ATOM 737 O O . LYS A 1 98 ? -32.955 -1.132 29.773 1.00 55.28 98 LYS A O 1
#